Protein AF-A0A914NGQ8-F1 (afdb_monomer_lite)

Foldseek 3Di:
DVVQVVVQVVQCVDVVRQHAADPQLVLVVVLQVLLCVLVVHNQKDWHDDSHHDIDIDGDPVCLLVCVVSLVQAADDDLVAEDEDDDCVVPVVSVCSSPVVVVVVVDPDDDDDDDPPCSPRPRPDHDYHDDRHDYDDDDDPDDDDDD

Sequence (146 aa):
MAESNQLHAICLDTYPPIIYLNSTSFALMEFVHDFNTFYSSPLIAYTFDAGPNCFLFFEEKTFPLFYNSFKKCFNYNKDLIKINFDENENKEIIKLIINEEEKNGEILNEKEEKTKEIQFPWLEAKQINIQQLLLSKLGDGPKILE

Organism: Meloidogyne incognita (NCBI:txid6306)

Radius of gyration: 17.74 Å; chains: 1; bounding box: 41×51×46 Å

Structure (mmCIF, N/CA/C/O backbone):
data_AF-A0A914NGQ8-F1
#
_entry.id   AF-A0A914NGQ8-F1
#
loop_
_atom_site.group_PDB
_atom_site.id
_atom_site.type_symbol
_atom_site.label_atom_id
_atom_site.label_alt_id
_atom_site.label_comp_id
_atom_site.label_asym_id
_atom_site.label_entity_id
_atom_site.label_seq_id
_atom_site.pdbx_PDB_ins_code
_atom_site.Cartn_x
_atom_site.Cartn_y
_atom_site.Cartn_z
_atom_site.occupancy
_atom_site.B_iso_or_equiv
_atom_site.auth_seq_id
_atom_site.auth_comp_id
_atom_site.auth_asym_id
_atom_site.auth_atom_id
_atom_site.pdbx_PDB_model_num
ATOM 1 N N . MET A 1 1 ? 7.635 -5.245 2.031 1.00 97.62 1 MET A N 1
ATOM 2 C CA . MET A 1 1 ? 8.409 -4.113 1.474 1.00 97.62 1 MET A CA 1
ATOM 3 C C . MET A 1 1 ? 9.631 -4.572 0.688 1.00 97.62 1 MET A C 1
ATOM 5 O O . MET A 1 1 ? 9.603 -4.423 -0.520 1.00 97.62 1 MET A O 1
ATOM 9 N N . ALA A 1 2 ? 10.677 -5.141 1.309 1.00 98.31 2 ALA A N 1
ATOM 10 C CA . ALA A 1 2 ? 11.921 -5.469 0.588 1.00 98.31 2 ALA A CA 1
ATOM 11 C C . ALA A 1 2 ? 11.731 -6.444 -0.591 1.00 98.31 2 ALA A C 1
ATOM 13 O O . ALA A 1 2 ? 12.270 -6.199 -1.664 1.00 98.31 2 ALA A O 1
ATOM 14 N N . GLU A 1 3 ? 10.936 -7.499 -0.402 1.00 98.50 3 GLU A N 1
ATOM 15 C CA . GLU A 1 3 ? 10.619 -8.472 -1.457 1.00 98.50 3 GLU A CA 1
ATOM 16 C C . GLU A 1 3 ? 9.903 -7.798 -2.643 1.00 98.50 3 GLU A C 1
ATOM 18 O O . GLU A 1 3 ? 10.427 -7.826 -3.750 1.00 98.50 3 GLU A O 1
ATOM 23 N N . SER A 1 4 ? 8.818 -7.056 -2.396 1.00 98.56 4 SER A N 1
ATOM 24 C CA . SER A 1 4 ? 8.141 -6.259 -3.432 1.00 98.56 4 SER A CA 1
ATOM 25 C C . SER A 1 4 ? 9.081 -5.300 -4.181 1.00 98.56 4 SER A C 1
ATOM 27 O O . SER A 1 4 ? 9.034 -5.218 -5.408 1.00 98.56 4 SER A O 1
ATOM 29 N N . ASN A 1 5 ? 10.001 -4.620 -3.484 1.00 98.56 5 ASN A N 1
ATOM 30 C CA . ASN A 1 5 ? 10.999 -3.766 -4.142 1.00 98.56 5 ASN A CA 1
ATOM 31 C C . ASN A 1 5 ? 11.908 -4.571 -5.077 1.00 98.56 5 ASN A C 1
ATOM 33 O O . ASN A 1 5 ? 12.224 -4.119 -6.176 1.00 98.56 5 ASN A O 1
ATOM 37 N N . GLN A 1 6 ? 12.327 -5.761 -4.645 1.00 98.69 6 GLN A N 1
ATOM 38 C CA . GLN A 1 6 ? 13.172 -6.644 -5.438 1.00 98.69 6 GLN A CA 1
ATOM 39 C C . GLN A 1 6 ? 12.430 -7.188 -6.662 1.00 98.69 6 GLN A C 1
ATOM 41 O O . GLN A 1 6 ? 13.004 -7.182 -7.750 1.00 98.69 6 GLN A O 1
ATOM 46 N N . LEU A 1 7 ? 11.163 -7.589 -6.514 1.00 98.38 7 LEU A N 1
ATOM 47 C CA . LEU A 1 7 ? 10.305 -7.997 -7.627 1.00 98.38 7 LEU A CA 1
ATOM 48 C C . LEU A 1 7 ? 10.279 -6.913 -8.713 1.00 98.38 7 LEU A C 1
ATOM 50 O O . LEU A 1 7 ? 10.588 -7.187 -9.872 1.00 98.38 7 LEU A O 1
ATOM 54 N N . HIS A 1 8 ? 9.987 -5.666 -8.338 1.00 98.56 8 HIS A N 1
ATOM 55 C CA . HIS A 1 8 ? 9.913 -4.564 -9.298 1.00 98.56 8 HIS A CA 1
ATOM 56 C C . HIS A 1 8 ? 11.268 -4.141 -9.868 1.00 98.56 8 HIS A C 1
ATOM 58 O O . HIS A 1 8 ? 11.324 -3.730 -11.026 1.00 98.56 8 HIS A O 1
ATOM 64 N N . ALA A 1 9 ? 12.356 -4.275 -9.106 1.00 98.56 9 ALA A N 1
ATOM 65 C CA . ALA A 1 9 ? 13.705 -4.061 -9.622 1.00 98.56 9 ALA A CA 1
ATOM 66 C C . ALA A 1 9 ? 14.057 -5.089 -10.708 1.00 98.56 9 ALA A C 1
ATOM 68 O O . ALA A 1 9 ? 14.566 -4.713 -11.759 1.00 98.56 9 ALA A O 1
ATOM 69 N N . ILE A 1 10 ? 13.715 -6.365 -10.493 1.00 98.44 10 ILE A N 1
ATOM 70 C CA . ILE A 1 10 ? 13.898 -7.424 -11.495 1.00 98.44 10 ILE A CA 1
ATOM 71 C C . ILE A 1 10 ? 13.021 -7.154 -12.721 1.00 98.44 10 ILE A C 1
ATOM 73 O O . ILE A 1 10 ? 13.508 -7.260 -13.841 1.00 98.44 10 ILE A O 1
ATOM 77 N N . CYS A 1 11 ? 11.754 -6.759 -12.540 1.00 98.50 11 CYS A N 1
ATOM 78 C CA . CYS A 1 11 ? 10.881 -6.383 -13.657 1.00 98.50 11 CYS A CA 1
ATOM 79 C C . CYS A 1 11 ? 11.473 -5.237 -14.494 1.00 98.50 11 CYS A C 1
ATOM 81 O O . CYS A 1 11 ? 11.437 -5.301 -15.724 1.00 98.50 11 CYS A O 1
ATOM 83 N N . LEU A 1 12 ? 12.063 -4.228 -13.851 1.00 98.44 12 LEU A N 1
ATOM 84 C CA . LEU A 1 12 ? 12.718 -3.113 -14.537 1.00 98.44 12 LEU A CA 1
ATOM 85 C C . LEU A 1 12 ? 13.981 -3.544 -15.305 1.00 98.44 12 LEU A C 1
ATOM 87 O O . LEU A 1 12 ? 14.263 -2.973 -16.355 1.00 98.44 12 LEU A O 1
ATOM 91 N N . ASP A 1 13 ? 14.705 -4.548 -14.807 1.00 98.56 13 ASP A N 1
ATOM 92 C CA . ASP A 1 13 ? 15.925 -5.102 -15.420 1.00 98.56 13 ASP A CA 1
ATOM 93 C C . ASP A 1 13 ? 15.647 -6.055 -16.606 1.00 98.56 13 ASP A C 1
ATOM 95 O O . ASP A 1 13 ? 16.557 -6.457 -17.330 1.00 98.56 13 ASP A O 1
ATOM 99 N N . THR A 1 14 ? 14.384 -6.423 -16.851 1.00 98.62 14 THR A N 1
ATOM 100 C CA . THR A 1 14 ? 14.010 -7.240 -18.022 1.00 98.62 14 THR A CA 1
ATOM 101 C C . THR A 1 14 ? 14.110 -6.475 -19.351 1.00 98.62 14 THR A C 1
ATOM 103 O O . THR A 1 14 ? 14.164 -5.246 -19.392 1.00 98.62 14 THR A O 1
ATOM 106 N N . TYR A 1 15 ? 14.106 -7.207 -20.475 1.00 97.56 15 TYR A N 1
ATOM 107 C CA . TYR A 1 15 ? 14.078 -6.621 -21.819 1.00 97.56 15 TYR A CA 1
ATOM 108 C C . TYR A 1 15 ? 12.943 -7.216 -22.681 1.00 97.56 15 TYR A C 1
ATOM 110 O O . TYR A 1 15 ? 12.986 -8.412 -22.982 1.00 97.56 15 TYR A O 1
ATOM 118 N N . PRO A 1 16 ? 11.957 -6.410 -23.130 1.00 97.12 16 PRO A N 1
ATOM 119 C CA . PRO A 1 16 ? 11.770 -4.993 -22.798 1.00 97.12 16 PRO A CA 1
ATOM 120 C C . PRO A 1 16 ? 11.443 -4.792 -21.302 1.00 97.12 16 PRO A C 1
ATOM 122 O O . PRO A 1 16 ? 10.853 -5.694 -20.709 1.00 97.12 16 PRO A O 1
ATOM 125 N N . PRO A 1 17 ? 11.780 -3.631 -20.702 1.00 98.19 17 PRO A N 1
ATOM 126 C CA . PRO A 1 17 ? 11.495 -3.367 -19.293 1.00 98.19 17 PRO A CA 1
ATOM 127 C C . PRO A 1 17 ? 10.009 -3.488 -18.960 1.00 98.19 17 PRO A C 1
ATOM 129 O O . PRO A 1 17 ? 9.155 -2.951 -19.670 1.00 98.19 17 PRO A O 1
ATOM 132 N N . ILE A 1 18 ? 9.707 -4.142 -17.840 1.00 98.56 18 ILE A N 1
ATOM 133 C CA . ILE A 1 18 ? 8.349 -4.294 -17.321 1.00 98.56 18 ILE A CA 1
ATOM 134 C C . ILE A 1 18 ? 8.150 -3.289 -16.185 1.00 98.56 18 ILE A C 1
ATOM 136 O O . ILE A 1 18 ? 8.779 -3.383 -15.131 1.00 98.56 18 ILE A O 1
ATOM 140 N N . ILE A 1 19 ? 7.247 -2.327 -16.387 1.00 98.31 19 ILE A N 1
ATOM 141 C CA . ILE A 1 19 ? 6.961 -1.258 -15.423 1.00 98.31 19 ILE A CA 1
ATOM 142 C C . ILE A 1 19 ? 5.528 -1.416 -14.911 1.00 98.31 19 ILE A C 1
ATOM 144 O O . ILE A 1 19 ? 4.571 -1.099 -15.612 1.00 98.31 19 ILE A O 1
ATOM 148 N N . TYR A 1 20 ? 5.390 -1.899 -13.675 1.00 98.44 20 TYR A N 1
ATOM 149 C CA . TYR A 1 20 ? 4.092 -2.032 -13.000 1.00 98.44 20 TYR A CA 1
ATOM 150 C C . TYR A 1 20 ? 3.735 -0.828 -12.121 1.00 98.44 20 TYR A C 1
ATOM 152 O O . TYR A 1 20 ? 2.560 -0.483 -11.995 1.00 98.44 20 TYR A O 1
ATOM 160 N N . LEU A 1 21 ? 4.739 -0.198 -11.507 1.00 98.25 21 LEU A N 1
ATOM 161 C CA . LEU A 1 21 ? 4.551 0.895 -10.556 1.00 98.25 21 LEU A CA 1
ATOM 162 C C . LEU A 1 21 ? 4.369 2.232 -11.277 1.00 98.25 21 LEU A C 1
ATOM 164 O O . LEU A 1 21 ? 5.026 2.508 -12.280 1.00 98.25 21 LEU A O 1
ATOM 168 N N . ASN A 1 22 ? 3.503 3.085 -10.732 1.00 96.88 22 ASN A N 1
ATOM 169 C CA . ASN A 1 22 ? 3.278 4.441 -11.227 1.00 96.88 22 ASN A CA 1
ATOM 170 C C . ASN A 1 22 ? 3.551 5.492 -10.136 1.00 96.88 22 ASN A C 1
ATOM 172 O O . ASN A 1 22 ? 3.953 5.168 -9.019 1.00 96.88 22 ASN A O 1
ATOM 176 N N . SER A 1 23 ? 3.320 6.770 -10.445 1.00 95.81 23 SER A N 1
ATOM 177 C CA . SER A 1 23 ? 3.528 7.872 -9.495 1.00 95.81 23 SER A CA 1
ATOM 178 C C . SER A 1 23 ? 2.717 7.733 -8.202 1.00 95.81 23 SER A C 1
ATOM 180 O O . SER A 1 23 ? 3.217 8.085 -7.138 1.00 95.81 23 SER A O 1
ATOM 182 N N . THR A 1 24 ? 1.498 7.183 -8.267 1.00 95.69 24 THR A N 1
ATOM 183 C CA . THR A 1 24 ? 0.685 6.901 -7.073 1.00 95.69 24 THR A CA 1
ATOM 184 C C . THR A 1 24 ? 1.306 5.775 -6.249 1.00 95.69 24 THR A C 1
ATOM 186 O O . THR A 1 24 ? 1.399 5.904 -5.032 1.00 95.69 24 THR A O 1
ATOM 189 N N . SER A 1 25 ? 1.809 4.714 -6.889 1.00 97.31 25 SER A N 1
ATOM 190 C CA . SER A 1 25 ? 2.535 3.637 -6.203 1.00 97.31 25 SER A CA 1
ATOM 191 C C . SER A 1 25 ? 3.744 4.177 -5.431 1.00 97.31 25 SER A C 1
ATOM 193 O O . SER A 1 25 ? 3.879 3.910 -4.239 1.00 97.31 25 SER A O 1
ATOM 195 N N . PHE A 1 26 ? 4.577 5.005 -6.071 1.00 96.69 26 PHE A N 1
ATOM 196 C CA . PHE A 1 26 ? 5.746 5.606 -5.420 1.00 96.69 26 PHE A CA 1
ATOM 197 C C . PHE A 1 26 ? 5.370 6.572 -4.288 1.00 96.69 26 PHE A C 1
ATOM 199 O O . PHE A 1 26 ? 6.002 6.535 -3.235 1.00 96.69 26 PHE A O 1
ATOM 206 N N . ALA A 1 27 ? 4.317 7.379 -4.455 1.00 95.19 27 ALA A N 1
ATOM 207 C CA . ALA A 1 27 ? 3.827 8.263 -3.395 1.00 95.19 27 ALA A CA 1
ATOM 208 C C . ALA A 1 27 ? 3.358 7.479 -2.154 1.00 95.19 27 ALA A C 1
ATOM 210 O O . ALA A 1 27 ? 3.603 7.898 -1.024 1.00 95.19 27 ALA A O 1
ATOM 211 N N . LEU A 1 28 ? 2.728 6.316 -2.352 1.00 96.12 28 LEU A N 1
ATOM 212 C CA . LEU A 1 28 ? 2.324 5.429 -1.258 1.00 96.12 28 LEU A CA 1
ATOM 213 C C . LEU A 1 28 ? 3.528 4.767 -0.572 1.00 96.12 28 LEU A C 1
ATOM 215 O O . LEU A 1 28 ? 3.528 4.632 0.650 1.00 96.12 28 LEU A O 1
ATOM 219 N N . MET A 1 29 ? 4.566 4.387 -1.326 1.00 97.44 29 MET A N 1
ATOM 220 C CA . MET A 1 29 ? 5.817 3.870 -0.750 1.00 97.44 29 MET A CA 1
ATOM 221 C C . MET A 1 29 ? 6.510 4.917 0.130 1.00 97.44 29 MET A C 1
ATOM 223 O O . MET A 1 29 ? 6.952 4.589 1.230 1.00 97.44 29 MET A O 1
ATOM 227 N N . GLU A 1 30 ? 6.589 6.163 -0.346 1.00 95.69 30 GLU A N 1
ATOM 228 C CA . GLU A 1 30 ? 7.148 7.305 0.390 1.00 95.69 30 GLU A CA 1
ATOM 229 C C . GLU A 1 30 ? 6.365 7.544 1.687 1.00 95.69 30 GLU A C 1
ATOM 231 O O . GLU A 1 30 ? 6.948 7.531 2.769 1.00 95.69 30 GLU A O 1
ATOM 236 N N . PHE A 1 31 ? 5.033 7.615 1.595 1.00 95.38 31 PHE A N 1
ATOM 237 C CA . PHE A 1 31 ? 4.160 7.751 2.760 1.00 95.38 31 PHE A CA 1
ATOM 238 C C . PHE A 1 31 ? 4.383 6.649 3.799 1.00 95.38 31 PHE A C 1
ATOM 240 O O . PHE A 1 31 ? 4.435 6.940 4.990 1.00 95.38 31 PHE A O 1
ATOM 247 N N . VAL A 1 32 ? 4.537 5.389 3.380 1.00 96.75 32 VAL A N 1
ATOM 248 C CA . VAL A 1 32 ? 4.779 4.278 4.314 1.00 96.75 32 VAL A CA 1
ATOM 249 C C . VAL A 1 32 ? 6.110 4.423 5.049 1.00 96.75 32 VAL A C 1
ATOM 251 O O . VAL A 1 32 ? 6.169 4.209 6.262 1.00 96.75 32 VAL A O 1
ATOM 254 N N . HIS A 1 33 ? 7.176 4.796 4.341 1.00 96.44 33 HIS A N 1
ATOM 255 C CA . HIS A 1 33 ? 8.480 5.028 4.966 1.00 96.44 33 HIS A CA 1
ATOM 256 C C . HIS A 1 33 ? 8.442 6.208 5.936 1.00 96.44 33 HIS A C 1
ATOM 258 O O . HIS A 1 33 ? 8.958 6.094 7.051 1.00 96.44 33 HIS A O 1
ATOM 264 N N . ASP A 1 34 ? 7.779 7.298 5.561 1.00 93.81 34 ASP A N 1
ATOM 265 C CA . ASP A 1 34 ? 7.633 8.476 6.414 1.00 93.81 34 ASP A CA 1
ATOM 266 C C . ASP A 1 34 ? 6.764 8.191 7.635 1.00 93.81 34 ASP A C 1
ATOM 268 O O . ASP A 1 34 ? 7.116 8.588 8.744 1.00 93.81 34 ASP A O 1
ATOM 272 N N . PHE A 1 35 ? 5.679 7.434 7.467 1.00 94.06 35 PHE A N 1
ATOM 273 C CA . PHE A 1 35 ? 4.820 7.003 8.565 1.00 94.06 35 PHE A CA 1
ATOM 274 C C . PHE A 1 35 ? 5.605 6.195 9.595 1.00 94.06 35 PHE A C 1
ATOM 276 O O . PHE A 1 35 ? 5.586 6.504 10.787 1.00 94.06 35 PHE A O 1
ATOM 283 N N . ASN A 1 36 ? 6.348 5.188 9.138 1.00 95.31 36 ASN A N 1
ATOM 284 C CA . ASN A 1 36 ? 7.134 4.345 10.031 1.00 95.31 36 ASN A CA 1
ATOM 285 C C . ASN A 1 36 ? 8.277 5.119 10.703 1.00 95.31 36 ASN A C 1
ATOM 287 O O . ASN A 1 36 ? 8.536 4.924 11.891 1.00 95.31 36 ASN A O 1
ATOM 291 N N . THR A 1 37 ? 8.932 6.025 9.969 1.00 94.12 37 THR A N 1
ATOM 292 C CA . THR A 1 37 ? 9.959 6.930 10.511 1.00 94.12 37 THR A CA 1
ATOM 293 C C . THR A 1 37 ? 9.383 7.820 11.607 1.00 94.12 37 THR A C 1
ATOM 295 O O . THR A 1 37 ? 9.931 7.900 12.705 1.00 94.12 37 THR A O 1
ATOM 298 N N . PHE A 1 38 ? 8.246 8.455 11.334 1.00 91.00 38 PHE A N 1
ATOM 299 C CA . PHE A 1 38 ? 7.586 9.385 12.238 1.00 91.00 38 PHE A CA 1
ATOM 300 C C . PHE A 1 38 ? 7.165 8.724 13.555 1.00 91.00 38 PHE A C 1
ATOM 302 O O . PHE A 1 38 ? 7.423 9.263 14.630 1.00 91.00 38 PHE A O 1
ATOM 309 N N . TYR A 1 39 ? 6.582 7.524 13.490 1.00 90.19 39 TYR A N 1
ATOM 310 C CA . TYR A 1 39 ? 6.224 6.749 14.683 1.00 90.19 39 TYR A CA 1
ATOM 311 C C . TYR A 1 39 ? 7.397 5.944 15.261 1.00 90.19 39 TYR A C 1
ATOM 313 O O . TYR A 1 39 ? 7.213 5.226 16.244 1.00 90.19 39 TYR A O 1
ATOM 321 N N . SER A 1 40 ? 8.597 6.059 14.675 1.00 92.75 40 SER A N 1
ATOM 322 C CA . SER A 1 40 ? 9.808 5.330 15.078 1.00 92.75 40 SER A CA 1
ATOM 323 C C . SER A 1 40 ? 9.586 3.815 15.214 1.00 92.75 40 SER A C 1
ATOM 325 O O . SER A 1 40 ? 10.155 3.166 16.091 1.00 92.75 40 SER A O 1
ATOM 327 N N . SER A 1 41 ? 8.713 3.253 14.374 1.00 93.38 41 SER A N 1
ATOM 328 C CA . SER A 1 41 ? 8.273 1.859 14.445 1.00 93.38 41 SER A CA 1
ATOM 329 C C . SER A 1 41 ? 7.697 1.400 13.098 1.00 93.38 41 SER A C 1
ATOM 331 O O . SER A 1 41 ? 6.999 2.181 12.448 1.00 93.38 41 SER A O 1
ATOM 333 N N . PRO A 1 42 ? 7.944 0.150 12.656 1.00 96.00 42 PRO A N 1
ATOM 334 C CA . PRO A 1 42 ? 7.408 -0.390 11.406 1.00 96.00 42 PRO A CA 1
ATOM 335 C C . PRO A 1 42 ? 5.929 -0.790 11.558 1.00 96.00 42 PRO A C 1
ATOM 337 O O . PRO A 1 42 ? 5.584 -1.969 11.572 1.00 96.00 42 PRO A O 1
ATOM 340 N N . LEU A 1 43 ? 5.051 0.199 11.713 1.00 96.31 43 LEU A N 1
ATOM 341 C CA . LEU A 1 43 ? 3.624 0.008 11.975 1.00 96.31 43 LEU A CA 1
ATOM 342 C C . LEU A 1 43 ? 2.815 -0.387 10.735 1.00 96.31 43 LEU A C 1
ATOM 344 O O . LEU A 1 43 ? 1.777 -1.038 10.877 1.00 96.31 43 LEU A O 1
ATOM 348 N N . ILE A 1 44 ? 3.261 0.024 9.545 1.00 97.69 44 ILE A N 1
ATOM 349 C CA . ILE A 1 44 ? 2.606 -0.292 8.274 1.00 97.69 44 ILE A CA 1
ATOM 350 C C . ILE A 1 44 ? 3.622 -0.824 7.256 1.00 97.69 44 ILE A C 1
ATOM 352 O O . ILE A 1 44 ? 4.776 -0.400 7.227 1.00 97.69 44 ILE A O 1
ATOM 356 N N . ALA A 1 45 ? 3.210 -1.748 6.394 1.00 98.50 45 ALA A N 1
ATOM 357 C CA . ALA A 1 45 ? 4.056 -2.309 5.343 1.00 98.50 45 ALA A CA 1
ATOM 358 C C . ALA A 1 45 ? 3.309 -2.350 4.010 1.00 98.50 45 ALA A C 1
ATOM 360 O O . ALA A 1 45 ? 2.143 -2.729 3.980 1.00 98.50 45 ALA A O 1
ATOM 361 N N . TYR A 1 46 ? 3.991 -2.021 2.910 1.00 98.69 46 TYR A N 1
ATOM 362 C CA . TYR A 1 46 ? 3.450 -2.209 1.563 1.00 98.69 46 TYR A CA 1
ATOM 363 C C . TYR A 1 46 ? 3.959 -3.488 0.890 1.00 98.69 46 TYR A C 1
ATOM 365 O O . TYR A 1 46 ? 5.076 -3.971 1.156 1.00 98.69 46 TYR A O 1
ATOM 373 N N . THR A 1 47 ? 3.146 -3.975 -0.042 1.00 98.69 47 THR A N 1
ATOM 374 C CA . THR A 1 47 ? 3.542 -4.855 -1.139 1.00 98.69 47 THR A CA 1
ATOM 375 C C . THR A 1 47 ? 2.770 -4.497 -2.409 1.00 98.69 47 THR A C 1
ATOM 377 O O . THR A 1 47 ? 1.670 -3.945 -2.351 1.00 98.69 47 THR A O 1
ATOM 380 N N . PHE A 1 48 ? 3.368 -4.816 -3.545 1.00 98.56 48 PHE A N 1
ATOM 381 C CA . PHE A 1 48 ? 2.834 -4.642 -4.887 1.00 98.56 48 PHE A CA 1
ATOM 382 C C . PHE A 1 48 ? 3.117 -5.926 -5.668 1.00 98.56 48 PHE A C 1
ATOM 384 O O . PHE A 1 48 ? 4.217 -6.473 -5.563 1.00 98.56 48 PHE A O 1
ATOM 391 N N . ASP A 1 49 ? 2.123 -6.378 -6.430 1.00 97.56 49 ASP A N 1
ATOM 392 C CA . ASP A 1 49 ? 2.233 -7.528 -7.331 1.00 97.56 49 ASP A CA 1
ATOM 393 C C . ASP A 1 49 ? 2.482 -7.032 -8.772 1.00 97.56 49 ASP A C 1
ATOM 395 O O . ASP A 1 49 ? 3.097 -5.994 -9.003 1.00 97.56 49 ASP A O 1
ATOM 399 N N . ALA A 1 50 ? 1.969 -7.731 -9.785 1.00 96.75 50 ALA A N 1
ATOM 400 C CA . ALA A 1 50 ? 2.047 -7.337 -11.191 1.00 96.75 50 ALA A CA 1
ATOM 401 C C . ALA A 1 50 ? 1.089 -6.175 -11.554 1.00 96.75 50 ALA A C 1
ATOM 403 O O . ALA A 1 50 ? 0.274 -6.283 -12.471 1.00 96.75 50 ALA A O 1
ATOM 404 N N . GLY A 1 51 ? 1.153 -5.056 -10.824 1.00 96.94 51 GLY A N 1
ATOM 405 C CA . GLY A 1 51 ? 0.352 -3.863 -11.097 1.00 96.94 51 GLY A CA 1
ATOM 406 C C . GLY A 1 51 ? 0.554 -2.723 -10.091 1.00 96.94 51 GLY A C 1
ATOM 407 O O . GLY A 1 51 ? 1.278 -2.877 -9.110 1.00 96.94 51 GLY A O 1
ATOM 408 N N . PRO A 1 52 ? -0.107 -1.570 -10.305 1.00 97.50 52 PRO A N 1
ATOM 409 C CA . PRO A 1 52 ? 0.080 -0.378 -9.476 1.00 97.50 52 PRO A CA 1
ATOM 410 C C . PRO A 1 52 ? -0.691 -0.411 -8.146 1.00 97.50 52 PRO A C 1
ATOM 412 O O . PRO A 1 52 ? -0.570 0.527 -7.353 1.00 97.50 52 PRO A O 1
ATOM 415 N N . ASN A 1 53 ? -1.501 -1.449 -7.912 1.00 97.19 53 ASN A N 1
ATOM 416 C CA . ASN A 1 53 ? -2.318 -1.589 -6.711 1.00 97.19 53 ASN A CA 1
ATOM 417 C C . ASN A 1 53 ? -1.429 -1.817 -5.486 1.00 97.19 53 ASN A C 1
ATOM 419 O O . ASN A 1 53 ? -0.661 -2.775 -5.436 1.00 97.19 53 ASN A O 1
ATOM 423 N N . CYS A 1 54 ? -1.570 -0.942 -4.493 1.00 97.69 54 CYS A N 1
ATOM 424 C CA . CYS A 1 54 ? -0.836 -1.024 -3.239 1.00 97.69 54 CYS A CA 1
ATOM 425 C C . CYS A 1 54 ? -1.623 -1.847 -2.219 1.00 97.69 54 CYS A C 1
ATOM 427 O O . CYS A 1 54 ? -2.748 -1.487 -1.866 1.00 97.69 54 CYS A O 1
ATOM 429 N N . PHE A 1 55 ? -1.013 -2.912 -1.710 1.00 97.81 55 PHE A N 1
ATOM 430 C CA . PHE A 1 55 ? -1.519 -3.646 -0.559 1.00 97.81 55 PHE A CA 1
ATOM 431 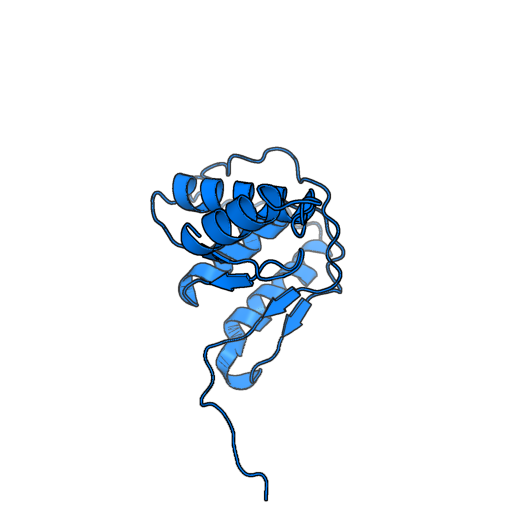C C . PHE A 1 55 ? -0.795 -3.161 0.691 1.00 97.81 55 PHE A C 1
ATOM 433 O O . PHE A 1 55 ? 0.433 -3.211 0.759 1.00 97.81 55 PHE A O 1
ATOM 440 N N . LEU A 1 56 ? -1.562 -2.698 1.678 1.00 97.69 56 LEU A N 1
ATOM 441 C CA . LEU A 1 56 ? -1.044 -2.239 2.961 1.00 97.69 56 LEU A CA 1
ATOM 442 C C . LEU A 1 56 ? -1.398 -3.238 4.059 1.00 97.69 56 LEU A C 1
ATOM 444 O O . LEU A 1 56 ? -2.556 -3.621 4.211 1.00 97.69 56 LEU A O 1
ATOM 448 N N . PHE A 1 57 ? -0.397 -3.617 4.845 1.00 97.56 57 PHE A N 1
ATOM 449 C CA . PHE A 1 57 ? -0.546 -4.450 6.031 1.00 97.56 57 PHE A CA 1
ATOM 450 C C . PHE A 1 57 ? -0.252 -3.631 7.277 1.00 97.56 57 PHE A C 1
ATOM 452 O O . 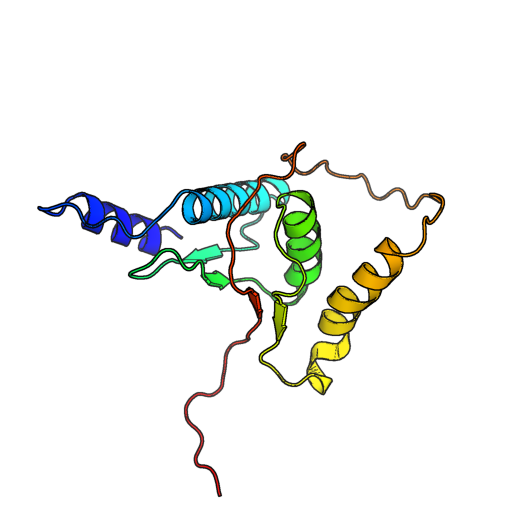PHE A 1 57 ? 0.750 -2.917 7.331 1.00 97.56 57 PHE A O 1
ATOM 459 N N . PHE A 1 58 ? -1.111 -3.759 8.279 1.00 96.12 58 PHE A N 1
ATOM 460 C CA . PHE A 1 58 ? -0.966 -3.122 9.580 1.00 96.12 58 PHE A CA 1
ATOM 461 C C . PHE A 1 58 ? -1.834 -3.843 10.611 1.00 96.12 58 PHE A C 1
ATOM 463 O O . PHE A 1 58 ? -2.779 -4.549 10.259 1.00 96.12 58 PHE A O 1
ATOM 470 N N . GLU A 1 59 ? -1.512 -3.674 11.891 1.00 94.44 59 GLU A N 1
ATOM 471 C CA . GLU A 1 59 ? -2.372 -4.153 12.974 1.00 94.44 59 GLU A CA 1
ATOM 472 C C . GLU A 1 59 ? -3.632 -3.290 13.094 1.00 94.44 59 GLU A C 1
ATOM 474 O O . GLU A 1 59 ? -3.589 -2.081 12.875 1.00 94.44 59 GLU A O 1
ATOM 479 N N . GLU A 1 60 ? -4.742 -3.884 13.529 1.00 89.75 60 GLU A N 1
ATOM 480 C CA . GLU A 1 60 ? -6.031 -3.195 13.677 1.00 89.75 60 GLU A CA 1
ATOM 481 C C . GLU A 1 60 ? -5.927 -1.910 14.519 1.00 89.75 60 GLU A C 1
ATOM 483 O O . GLU A 1 60 ? -6.436 -0.857 14.138 1.00 89.75 60 GLU A O 1
ATOM 488 N N . LYS A 1 61 ? -5.152 -1.955 15.611 1.00 88.69 61 LYS A N 1
ATOM 489 C CA . LYS A 1 61 ? -4.903 -0.804 16.497 1.00 88.69 61 LYS A CA 1
ATOM 490 C C . LYS A 1 61 ? -4.192 0.372 15.809 1.00 88.69 61 LYS A C 1
ATOM 492 O O . LYS A 1 61 ? -4.256 1.495 16.300 1.00 88.69 61 LYS A O 1
ATOM 497 N N . THR A 1 62 ? -3.502 0.122 14.696 1.00 91.25 62 THR A N 1
ATOM 498 C CA . THR A 1 62 ? -2.800 1.135 13.894 1.00 91.25 62 THR A CA 1
ATOM 499 C C . THR A 1 62 ? -3.756 1.865 12.950 1.00 91.25 62 THR A C 1
ATOM 501 O O . THR A 1 62 ? -3.444 2.973 12.512 1.00 91.25 62 THR A O 1
ATOM 504 N N . PHE A 1 63 ? -4.933 1.299 12.659 1.00 89.25 63 PHE A N 1
ATOM 505 C CA . PHE A 1 63 ? -5.874 1.856 11.688 1.00 89.25 63 PHE A CA 1
ATOM 506 C C . PHE A 1 63 ? -6.236 3.334 11.932 1.00 89.25 63 PHE A C 1
ATOM 508 O O . PHE A 1 63 ? -6.162 4.104 10.974 1.00 89.25 63 PHE A O 1
ATOM 515 N N . PRO A 1 64 ? -6.553 3.792 13.164 1.00 87.56 64 PRO A N 1
ATOM 516 C CA . PRO A 1 64 ? -6.907 5.196 13.391 1.00 87.56 64 PRO A CA 1
ATOM 517 C C . PRO A 1 64 ? -5.757 6.157 13.056 1.00 87.56 64 PRO A C 1
ATOM 519 O O . PRO A 1 64 ? -5.970 7.204 12.445 1.00 87.56 64 PRO A O 1
ATOM 522 N N . LEU A 1 65 ? -4.521 5.780 13.410 1.00 89.25 65 LEU A N 1
ATOM 523 C CA . LEU A 1 65 ? -3.319 6.559 13.097 1.00 89.25 65 LEU A CA 1
ATOM 524 C C . LEU A 1 65 ? -3.073 6.591 11.589 1.00 89.25 65 LEU A C 1
ATOM 526 O O . LEU A 1 65 ? -2.822 7.654 11.024 1.00 89.25 65 LEU A O 1
ATOM 530 N N . PHE A 1 66 ? -3.184 5.433 10.933 1.00 91.00 66 PHE A N 1
ATOM 531 C CA . PHE A 1 66 ? -3.059 5.316 9.486 1.00 91.00 66 PHE A CA 1
ATOM 532 C C . PHE A 1 66 ? -4.082 6.197 8.765 1.00 91.00 66 PHE A C 1
ATOM 534 O O . PHE A 1 66 ? -3.689 7.029 7.953 1.00 91.00 66 PHE A O 1
ATOM 541 N N . TYR A 1 67 ? -5.371 6.054 9.079 1.00 88.25 67 TYR A N 1
ATOM 542 C CA . TYR A 1 67 ? -6.453 6.740 8.376 1.00 88.25 67 TYR A CA 1
ATOM 543 C C . TYR A 1 67 ? -6.339 8.263 8.498 1.00 88.25 67 TYR A C 1
ATOM 545 O O . TYR A 1 67 ? -6.479 8.986 7.509 1.00 88.25 67 TYR A O 1
ATOM 553 N N . ASN A 1 68 ? -6.014 8.759 9.693 1.00 85.75 68 ASN A N 1
ATOM 554 C CA . ASN A 1 68 ? -5.855 10.191 9.925 1.00 85.75 68 ASN A CA 1
ATOM 555 C C . ASN A 1 68 ? -4.625 10.765 9.218 1.00 85.75 68 ASN A C 1
ATOM 557 O O . ASN A 1 68 ? -4.723 11.827 8.601 1.00 85.75 68 ASN A O 1
ATOM 561 N N . SER A 1 69 ? -3.497 10.055 9.228 1.00 88.81 69 SER A N 1
ATOM 562 C CA . SER A 1 69 ? -2.311 10.464 8.469 1.00 88.81 69 SER A CA 1
ATOM 563 C C . SER A 1 69 ? -2.557 10.400 6.960 1.00 88.81 69 SER A C 1
ATOM 565 O O . SER A 1 69 ? -2.213 11.338 6.248 1.00 88.81 69 SER A O 1
ATOM 567 N N . PHE A 1 70 ? -3.220 9.351 6.467 1.00 89.81 70 PHE A N 1
ATOM 568 C CA . PHE A 1 70 ? -3.518 9.160 5.047 1.00 89.81 70 PHE A CA 1
ATOM 569 C C . PHE A 1 70 ? -4.373 10.302 4.481 1.00 89.81 70 PHE A C 1
ATOM 571 O O . PHE A 1 70 ? -4.020 10.884 3.459 1.00 89.81 70 PHE A O 1
ATOM 578 N N . LYS A 1 71 ? -5.443 10.693 5.186 1.00 86.12 71 LYS A N 1
ATOM 579 C CA . LYS A 1 71 ? -6.296 11.833 4.802 1.00 86.12 71 LYS A CA 1
ATOM 580 C C . LYS A 1 71 ? -5.557 13.167 4.781 1.00 86.12 71 LYS A C 1
ATOM 582 O O . LYS A 1 71 ? -5.862 14.009 3.946 1.00 86.12 71 LYS A O 1
ATOM 587 N N . LYS A 1 72 ? -4.620 13.379 5.711 1.00 86.31 72 LYS A N 1
ATOM 588 C CA . LYS A 1 72 ? -3.802 14.602 5.748 1.00 86.31 72 LYS A CA 1
ATOM 589 C C . LYS A 1 72 ? -2.791 14.638 4.599 1.00 86.31 72 LYS A C 1
ATOM 591 O O . LYS A 1 72 ? -2.519 15.704 4.063 1.00 86.31 72 LYS A O 1
ATOM 596 N N . CYS A 1 73 ? -2.248 13.483 4.218 1.00 88.88 73 CYS A N 1
ATOM 597 C CA . CYS A 1 73 ? -1.185 13.393 3.216 1.00 88.88 73 CYS A CA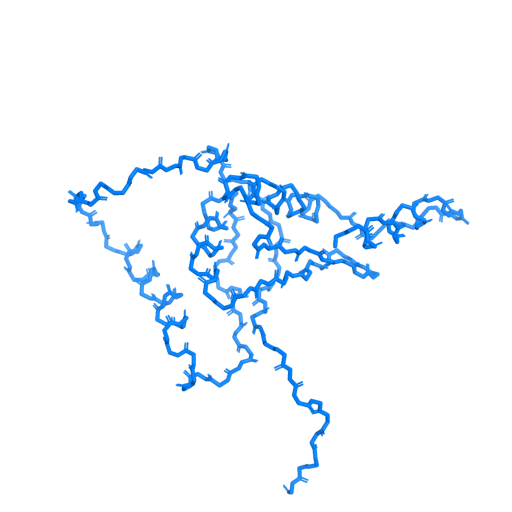 1
ATOM 598 C C . CYS A 1 73 ? -1.693 13.352 1.777 1.00 88.88 73 CYS A C 1
ATOM 600 O O . CYS A 1 73 ? -0.914 13.633 0.865 1.00 88.88 73 CYS A O 1
ATOM 602 N N . PHE A 1 74 ? -2.961 12.994 1.554 1.00 89.81 74 PHE A N 1
ATOM 603 C CA . PHE A 1 74 ? -3.467 12.722 0.216 1.00 89.81 74 PHE A CA 1
ATOM 604 C C . PHE A 1 74 ? -4.830 13.338 -0.071 1.00 89.81 74 PHE A C 1
ATOM 606 O O . PHE A 1 74 ? -5.784 13.174 0.686 1.00 89.81 74 PHE A O 1
ATOM 613 N N . ASN A 1 75 ? -4.936 13.942 -1.254 1.00 89.19 75 ASN A N 1
ATOM 614 C CA . ASN A 1 75 ? -6.206 14.324 -1.855 1.00 89.19 75 ASN A CA 1
ATOM 615 C C . ASN A 1 75 ? -6.674 13.207 -2.793 1.00 89.19 75 ASN A C 1
ATOM 617 O O . ASN A 1 75 ? -5.993 12.862 -3.763 1.00 89.19 75 ASN A O 1
ATOM 621 N N . TYR A 1 76 ? -7.840 12.639 -2.495 1.00 86.12 76 TYR A N 1
ATOM 622 C CA . TYR A 1 76 ? -8.479 11.561 -3.248 1.00 86.12 76 TYR A CA 1
ATOM 623 C C . TYR A 1 76 ? -10.005 11.665 -3.112 1.00 86.12 76 TYR A C 1
ATOM 625 O O . TYR A 1 76 ? -10.513 12.359 -2.229 1.00 86.12 76 TYR A O 1
ATOM 633 N N . ASN A 1 77 ? -10.749 10.994 -3.995 1.00 82.25 77 ASN A N 1
ATOM 634 C CA . ASN A 1 77 ? -12.202 10.919 -3.860 1.00 82.25 77 ASN A CA 1
ATOM 635 C C . ASN A 1 77 ? -12.553 10.043 -2.640 1.00 82.25 77 ASN A C 1
ATOM 637 O O . ASN A 1 77 ? -12.141 8.886 -2.567 1.00 82.25 77 ASN A O 1
ATOM 641 N N . LYS A 1 78 ? -13.270 10.609 -1.666 1.00 71.94 78 LYS A N 1
ATOM 642 C CA . LYS A 1 78 ? -13.574 9.951 -0.386 1.00 71.94 78 LYS A CA 1
ATOM 643 C C . LYS A 1 78 ? -14.670 8.890 -0.505 1.00 71.94 78 LYS A C 1
ATOM 645 O O . LYS A 1 78 ? -14.625 7.917 0.241 1.00 71.94 78 LYS A O 1
ATOM 650 N N . ASP A 1 79 ? -15.518 8.969 -1.532 1.00 73.50 79 ASP A N 1
ATOM 651 C CA . ASP A 1 79 ? -16.611 8.017 -1.809 1.00 73.50 79 ASP A CA 1
ATOM 652 C C . ASP A 1 79 ? -16.118 6.620 -2.258 1.00 73.50 79 ASP A C 1
ATOM 654 O O . ASP A 1 79 ? -16.877 5.788 -2.753 1.00 73.50 79 ASP A O 1
ATOM 658 N N . LEU A 1 80 ? -14.814 6.359 -2.146 1.00 77.38 80 LEU A N 1
ATOM 659 C CA . LEU A 1 80 ? -14.135 5.194 -2.702 1.00 77.38 80 LEU A CA 1
ATOM 660 C C . LEU A 1 80 ? -13.824 4.104 -1.667 1.00 77.38 80 LEU A C 1
ATOM 662 O O . LEU A 1 80 ? -13.249 3.072 -2.028 1.00 77.38 80 LEU A O 1
ATOM 666 N N . ILE A 1 81 ? -14.163 4.313 -0.392 1.00 76.12 81 ILE A N 1
ATOM 667 C CA . ILE A 1 81 ? -13.915 3.331 0.671 1.00 76.12 81 ILE A CA 1
ATOM 668 C C . ILE A 1 81 ? -14.979 2.232 0.606 1.00 76.12 81 ILE A C 1
ATOM 670 O O . ILE A 1 81 ? -16.166 2.480 0.793 1.00 76.12 81 ILE A O 1
ATOM 674 N N . LYS A 1 82 ? -14.542 0.991 0.373 1.00 77.94 82 LYS A N 1
ATOM 675 C CA . LYS A 1 82 ? -15.363 -0.214 0.510 1.00 77.94 82 LYS A CA 1
ATOM 676 C C . LYS A 1 82 ? -14.827 -1.081 1.638 1.00 77.94 82 LYS A C 1
ATOM 678 O O . LYS A 1 82 ? -13.647 -1.437 1.670 1.00 77.94 82 LYS A O 1
ATOM 683 N N . ILE A 1 83 ? -15.723 -1.443 2.543 1.00 73.75 83 ILE A N 1
ATOM 684 C CA . ILE A 1 83 ? -15.431 -2.273 3.706 1.00 73.75 83 ILE A CA 1
ATOM 685 C C . ILE A 1 83 ? -15.876 -3.699 3.386 1.00 73.75 83 ILE A C 1
ATOM 687 O O . ILE A 1 83 ? -17.025 -3.914 3.015 1.00 73.75 83 ILE A O 1
ATOM 691 N N . ASN A 1 84 ? -14.957 -4.664 3.470 1.00 72.12 84 ASN A N 1
ATOM 692 C CA . ASN A 1 84 ? -15.215 -6.061 3.113 1.00 72.12 84 ASN A CA 1
ATOM 693 C C . ASN A 1 84 ? -15.034 -6.994 4.320 1.00 72.12 84 ASN A C 1
ATOM 695 O O . ASN A 1 84 ? -14.247 -7.939 4.292 1.00 72.12 84 ASN A O 1
ATOM 699 N N . PHE A 1 85 ? -15.736 -6.682 5.407 1.00 69.50 85 PHE A N 1
ATOM 700 C CA . PHE A 1 85 ? -15.846 -7.506 6.612 1.00 69.50 85 PHE A CA 1
ATOM 701 C C . PHE A 1 85 ? -17.150 -7.200 7.350 1.00 69.50 85 PHE A C 1
ATOM 703 O O . PHE A 1 85 ? -17.776 -6.176 7.091 1.00 69.50 85 PHE A O 1
ATOM 710 N N . ASP A 1 86 ? -17.546 -8.093 8.264 1.00 65.62 86 ASP A N 1
ATOM 711 C CA . ASP A 1 86 ? -18.774 -7.952 9.051 1.00 65.62 86 ASP A CA 1
ATOM 712 C C . ASP A 1 86 ? -18.775 -6.628 9.832 1.00 65.62 86 ASP A C 1
ATOM 714 O O . ASP A 1 86 ? -17.887 -6.353 10.653 1.00 65.62 86 ASP A O 1
ATOM 718 N N . GLU A 1 87 ? -19.788 -5.805 9.556 1.00 62.44 87 GLU A N 1
ATOM 719 C CA . GLU A 1 87 ? -19.986 -4.501 10.182 1.00 62.44 87 GLU A CA 1
ATOM 720 C C . GLU A 1 87 ? -20.195 -4.616 11.695 1.00 62.44 87 GLU A C 1
ATOM 722 O O . GLU A 1 87 ? -19.871 -3.692 12.444 1.00 62.44 87 GLU A O 1
ATOM 727 N N . ASN A 1 88 ? -20.702 -5.757 12.173 1.00 61.06 88 ASN A N 1
ATOM 728 C CA . ASN A 1 88 ? -20.992 -5.945 13.586 1.00 61.06 88 ASN A CA 1
ATOM 729 C C . ASN A 1 88 ? -19.743 -6.134 14.446 1.00 61.06 88 ASN A C 1
ATOM 731 O O . ASN A 1 88 ? -19.747 -5.690 15.595 1.00 61.06 88 ASN A O 1
ATOM 735 N N . GLU A 1 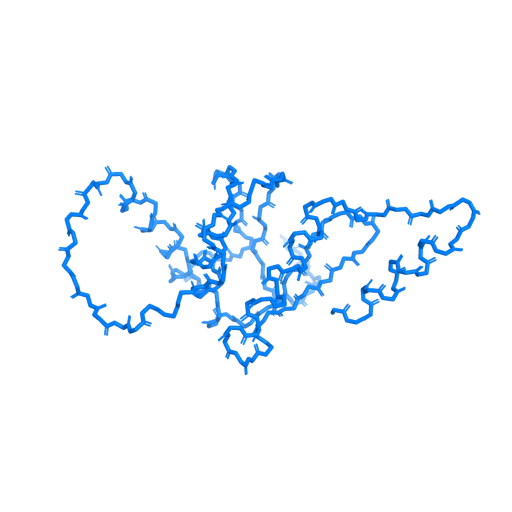89 ? -18.689 -6.745 13.904 1.00 60.75 89 GLU A N 1
ATOM 736 C CA . GLU A 1 89 ? -17.418 -6.935 14.615 1.00 60.75 89 GLU A CA 1
ATOM 737 C C . GLU A 1 89 ? -16.568 -5.659 14.632 1.00 60.75 89 GLU A C 1
ATOM 739 O O . GLU A 1 89 ? -15.840 -5.419 15.588 1.00 60.75 89 GLU A O 1
ATOM 744 N N . ASN A 1 90 ? -16.693 -4.802 13.613 1.00 67.31 90 ASN A N 1
ATOM 745 C CA . ASN A 1 90 ? -15.768 -3.687 13.376 1.00 67.31 90 ASN A CA 1
ATOM 746 C C . ASN A 1 90 ? -16.432 -2.312 13.525 1.00 67.31 90 ASN A C 1
ATOM 748 O O . ASN A 1 90 ? -16.024 -1.333 12.893 1.00 67.31 90 ASN A O 1
ATOM 752 N N . LYS A 1 91 ? -17.459 -2.225 14.381 1.00 65.81 91 LYS A N 1
ATOM 753 C CA . LYS A 1 91 ? -18.244 -0.999 14.593 1.00 65.81 91 LYS A CA 1
ATOM 754 C C . LYS A 1 91 ? -17.379 0.210 14.932 1.00 65.81 91 LYS A C 1
ATOM 756 O O . LYS A 1 91 ? -17.712 1.306 14.509 1.00 65.81 91 LYS A O 1
ATOM 761 N N . GLU A 1 92 ? -16.285 0.038 15.672 1.00 70.00 92 GLU A N 1
ATOM 762 C CA . GLU A 1 92 ? -15.396 1.146 16.051 1.00 70.00 92 GLU A CA 1
ATOM 763 C C . GLU A 1 92 ? -14.611 1.711 14.855 1.00 70.00 92 GLU A C 1
ATOM 765 O O . GLU A 1 92 ? -14.549 2.926 14.685 1.00 70.00 92 GLU A O 1
ATOM 770 N N . ILE A 1 93 ? -14.097 0.855 13.965 1.00 72.88 93 ILE A N 1
ATOM 771 C CA . ILE A 1 93 ? -13.435 1.273 12.715 1.00 72.88 93 ILE A CA 1
ATOM 772 C C . ILE A 1 93 ? -14.425 1.989 11.797 1.00 72.88 93 ILE A C 1
ATOM 774 O O . ILE A 1 93 ? -14.124 3.050 11.256 1.00 72.88 93 ILE A O 1
ATOM 778 N N . ILE A 1 94 ? -15.628 1.433 11.661 1.00 69.88 94 ILE A N 1
ATOM 779 C CA . ILE A 1 94 ? -16.692 2.001 10.829 1.00 69.88 94 ILE A CA 1
ATOM 780 C C . ILE A 1 94 ? -17.144 3.354 11.385 1.00 69.88 94 ILE A C 1
ATOM 782 O O . ILE A 1 94 ? -17.221 4.325 10.638 1.00 69.88 94 ILE A O 1
ATOM 786 N N . LYS A 1 95 ? -17.357 3.463 12.702 1.00 71.56 95 LYS A N 1
ATOM 787 C CA . LYS A 1 95 ? -17.647 4.739 13.369 1.00 71.56 95 LYS A CA 1
ATOM 788 C C . LYS A 1 95 ? -16.536 5.759 13.156 1.00 71.56 95 LYS A C 1
ATOM 790 O O . LYS A 1 95 ? -16.845 6.921 12.958 1.00 71.56 95 LYS A O 1
ATOM 795 N N . LEU A 1 96 ? -15.262 5.368 13.199 1.00 72.81 96 LEU A N 1
ATOM 796 C CA . LEU A 1 96 ? -14.151 6.291 12.934 1.00 72.81 96 LEU A CA 1
ATOM 797 C C . LEU A 1 96 ? -14.164 6.812 11.492 1.00 72.81 96 LEU A C 1
ATOM 799 O O . LEU A 1 96 ? -13.881 7.987 11.267 1.00 72.81 96 LEU A O 1
ATOM 803 N N . ILE A 1 97 ? -14.505 5.957 10.526 1.00 71.94 97 ILE A N 1
ATOM 804 C CA . ILE A 1 97 ? -14.642 6.355 9.121 1.00 71.94 97 ILE A CA 1
ATOM 805 C C . ILE A 1 97 ? -15.832 7.317 8.959 1.00 71.94 97 ILE A C 1
ATOM 807 O O . ILE A 1 97 ? -15.649 8.385 8.383 1.00 71.94 97 ILE A O 1
ATOM 811 N N . ILE A 1 98 ? -16.999 6.983 9.528 1.00 67.44 98 ILE A N 1
ATOM 812 C CA . ILE A 1 98 ? -18.267 7.723 9.375 1.00 67.44 98 ILE A CA 1
ATOM 813 C C . ILE A 1 98 ? -18.312 9.018 10.210 1.00 67.44 98 ILE A C 1
ATOM 815 O O . ILE A 1 98 ? -18.618 10.087 9.688 1.00 67.44 98 ILE A O 1
ATOM 819 N N . ASN A 1 99 ? -17.983 8.972 11.505 1.00 62.16 99 ASN A N 1
ATOM 820 C CA . ASN A 1 99 ? -18.118 10.121 12.417 1.00 62.16 99 ASN A CA 1
ATOM 821 C C . ASN A 1 99 ? -17.167 11.278 12.064 1.00 62.16 99 ASN A C 1
ATOM 823 O O . ASN A 1 99 ? -17.417 12.426 12.434 1.00 62.16 99 ASN A O 1
ATOM 827 N N . GLU A 1 100 ? -16.052 11.005 11.382 1.00 57.16 100 GLU A N 1
ATOM 828 C CA . GLU A 1 100 ? -15.170 12.067 10.888 1.00 57.16 100 GLU A CA 1
ATOM 829 C C . GLU A 1 100 ? -15.630 12.673 9.551 1.00 57.16 100 GLU A C 1
ATOM 831 O O . GLU A 1 100 ? -15.193 13.773 9.205 1.00 57.16 100 GLU A O 1
ATOM 836 N N . GLU A 1 101 ? -16.532 12.023 8.810 1.00 52.09 101 GLU A N 1
ATOM 837 C CA . GLU A 1 101 ? -17.203 12.642 7.660 1.00 52.09 101 GLU A CA 1
ATOM 838 C C . GLU A 1 101 ? -18.247 13.668 8.122 1.00 52.09 101 GLU A C 1
ATOM 840 O O . GLU A 1 101 ? -18.279 14.775 7.586 1.00 52.09 101 GLU A O 1
ATOM 845 N N . GLU A 1 102 ? -18.999 13.376 9.192 1.00 43.84 102 GLU A N 1
ATOM 846 C CA . GLU A 1 102 ? -19.971 14.314 9.781 1.00 43.84 102 GLU A CA 1
ATOM 847 C C . GLU A 1 102 ? -19.304 15.575 10.364 1.00 43.84 102 GLU A C 1
ATOM 849 O O . GLU A 1 102 ? -19.788 16.689 10.161 1.00 43.84 102 GLU A O 1
ATOM 854 N N . LYS A 1 103 ? -18.128 15.444 10.998 1.00 46.12 103 LYS A N 1
ATOM 855 C CA . LYS A 1 103 ? -17.358 16.598 11.508 1.00 46.12 103 LYS A CA 1
ATOM 856 C C . LYS A 1 103 ? -16.794 17.518 10.419 1.00 46.12 103 LYS A C 1
ATOM 858 O O . LYS A 1 103 ? -16.434 18.646 10.732 1.00 46.12 103 LYS A O 1
ATOM 863 N N . ASN A 1 104 ? -16.713 17.076 9.162 1.00 43.12 104 ASN A N 1
ATOM 864 C CA . ASN A 1 104 ? -16.310 17.938 8.043 1.00 43.12 104 ASN A CA 1
ATOM 865 C C . ASN A 1 104 ? -17.487 18.754 7.461 1.00 43.12 104 ASN A C 1
ATOM 867 O O . ASN A 1 104 ? -17.251 19.631 6.630 1.00 43.12 104 ASN A O 1
ATOM 871 N N . GLY A 1 105 ? -18.732 18.480 7.881 1.00 40.19 105 GLY A N 1
ATOM 872 C CA . GLY A 1 105 ? -19.935 19.236 7.502 1.00 40.19 105 GLY A CA 1
ATOM 873 C C . GLY A 1 105 ? -20.306 20.369 8.467 1.00 40.19 105 GLY A C 1
ATOM 874 O O . GLY A 1 105 ? -20.985 21.314 8.067 1.00 40.19 105 GLY A O 1
ATOM 875 N N . GLU A 1 106 ? -19.822 20.328 9.710 1.00 36.16 106 GLU A N 1
ATOM 876 C CA . GLU A 1 106 ? -19.973 21.413 10.679 1.00 36.16 106 GLU A CA 1
ATOM 877 C C . GLU A 1 106 ? -18.620 22.081 10.933 1.00 36.16 106 GLU A C 1
ATOM 879 O O . GLU A 1 106 ? -17.669 21.452 11.391 1.00 36.16 106 GLU A O 1
ATOM 884 N N . ILE A 1 107 ? -18.537 23.385 10.653 1.00 42.12 107 ILE A N 1
ATOM 885 C CA . ILE A 1 107 ? -17.422 24.238 11.078 1.00 42.12 107 ILE A CA 1
ATOM 886 C C . ILE A 1 107 ? -17.404 24.221 12.610 1.00 42.12 107 ILE A C 1
ATOM 888 O O . ILE A 1 107 ? -18.117 24.986 13.262 1.00 42.12 107 ILE A O 1
ATOM 892 N N . LEU A 1 108 ? -16.620 23.321 13.198 1.00 37.91 108 LEU A N 1
ATOM 893 C CA . LEU A 1 108 ? -16.472 23.232 14.641 1.00 37.91 108 LEU A CA 1
ATOM 894 C C . LEU A 1 108 ? -15.254 24.032 15.082 1.00 37.91 108 LEU A C 1
ATOM 896 O O . LEU A 1 108 ? -14.105 23.687 14.818 1.00 37.91 108 LEU A O 1
ATOM 900 N N . ASN A 1 109 ? -15.579 25.117 15.783 1.00 33.56 109 ASN A N 1
ATOM 901 C CA . ASN A 1 109 ? -14.684 25.919 16.593 1.00 33.56 109 ASN A CA 1
ATOM 902 C C . ASN A 1 109 ? -13.771 25.031 17.443 1.00 33.56 109 ASN A C 1
ATOM 904 O O . ASN A 1 109 ? -14.226 24.206 18.238 1.00 33.56 109 ASN A O 1
ATOM 908 N N . GLU A 1 110 ? -12.478 25.273 17.285 1.00 36.88 110 GLU A N 1
ATOM 909 C CA . GLU A 1 110 ? -11.396 24.668 18.040 1.00 36.88 110 GLU A CA 1
ATOM 910 C C . GLU A 1 110 ? -11.599 24.862 19.548 1.00 36.88 110 GLU A C 1
ATOM 912 O O . GLU A 1 110 ? -11.628 25.985 20.061 1.00 36.88 110 GLU A O 1
ATOM 917 N N . LYS A 1 111 ? -11.670 23.752 20.286 1.00 34.25 111 LYS A N 1
ATOM 918 C CA . LYS A 1 111 ? -11.220 23.708 21.677 1.00 34.25 111 LYS A CA 1
ATOM 919 C C . LYS A 1 111 ? -10.324 22.497 21.889 1.00 34.25 111 LYS A C 1
ATOM 921 O O . LYS A 1 111 ? -10.778 21.365 21.986 1.00 34.25 111 LYS A O 1
ATOM 926 N N . GLU A 1 112 ? -9.043 22.839 21.906 1.00 38.38 112 GLU A N 1
ATOM 927 C CA . GLU A 1 112 ? -7.873 22.181 22.478 1.00 38.38 112 GLU A CA 1
ATOM 928 C C . GLU A 1 112 ? -8.104 20.879 23.269 1.00 38.38 112 GLU A C 1
ATOM 930 O O . GLU A 1 112 ? -8.554 20.905 24.413 1.00 38.38 112 GLU A O 1
ATOM 935 N N . GLU A 1 113 ? -7.555 19.779 22.750 1.00 34.16 113 GLU A N 1
ATOM 936 C CA . GLU A 1 113 ? -6.792 18.841 23.576 1.00 34.16 113 GLU A CA 1
ATOM 937 C C . GLU A 1 113 ? -5.359 18.761 23.038 1.00 34.16 113 GLU A C 1
ATOM 939 O O . GLU A 1 113 ? -5.083 18.267 21.947 1.00 34.16 113 GLU A O 1
ATOM 944 N N . LYS A 1 114 ? -4.431 19.316 23.823 1.00 33.88 114 LYS A N 1
ATOM 945 C CA . LYS A 1 114 ? -2.987 19.348 23.574 1.00 33.88 114 LYS A CA 1
ATOM 946 C C . LYS A 1 114 ? -2.370 17.960 23.768 1.00 33.88 114 LYS A C 1
ATOM 948 O O . LYS A 1 114 ? -1.629 17.731 24.721 1.00 33.88 114 LYS A O 1
ATOM 953 N N . THR A 1 115 ? -2.597 17.040 22.843 1.00 36.16 115 THR A N 1
ATOM 954 C CA . THR A 1 115 ? -1.572 16.037 22.533 1.00 36.16 115 THR A CA 1
ATOM 955 C C . THR A 1 115 ? -0.625 16.698 21.551 1.00 36.16 115 THR A C 1
ATOM 957 O O . THR A 1 115 ? -1.094 17.158 20.518 1.00 36.16 115 THR A O 1
ATOM 960 N N . LYS A 1 116 ? 0.669 16.817 21.889 1.00 35.91 116 LYS A N 1
ATOM 961 C CA . LYS A 1 116 ? 1.713 17.352 20.998 1.00 35.91 116 LYS A CA 1
ATOM 962 C C . LYS A 1 116 ? 1.438 16.868 19.573 1.00 35.91 116 LYS A C 1
ATOM 964 O O . LYS A 1 116 ? 1.617 15.680 19.314 1.00 35.91 116 LYS A O 1
ATOM 969 N N . GLU A 1 117 ? 0.954 17.750 18.698 1.00 44.97 117 GLU A N 1
ATOM 970 C CA . GLU A 1 117 ? 0.815 17.437 17.282 1.00 44.97 117 GLU A CA 1
ATOM 971 C C . GLU A 1 117 ? 2.233 17.222 16.783 1.00 44.97 117 GLU A C 1
ATOM 973 O O . GLU A 1 117 ? 2.974 18.162 16.502 1.00 44.97 117 GLU A O 1
ATOM 978 N N . ILE A 1 118 ? 2.664 15.965 16.774 1.00 47.34 118 ILE A N 1
ATOM 979 C CA . ILE A 1 118 ? 3.838 15.595 16.017 1.00 47.34 118 ILE A CA 1
ATOM 980 C C . ILE A 1 118 ? 3.404 15.892 14.578 1.00 47.34 118 ILE A C 1
ATOM 982 O O . ILE A 1 118 ? 2.443 15.316 14.065 1.00 47.34 118 ILE A O 1
ATOM 986 N N . GLN A 1 119 ? 3.989 16.926 13.987 1.00 57.25 119 GLN A N 1
ATOM 987 C CA . GLN A 1 119 ? 3.601 17.379 12.663 1.00 57.25 119 GLN A CA 1
ATOM 988 C C . GLN A 1 119 ? 4.124 16.340 11.677 1.00 57.25 119 GLN A C 1
ATOM 990 O O . GLN A 1 119 ? 5.334 16.197 11.498 1.00 57.25 119 GLN A O 1
ATOM 995 N N . PHE A 1 120 ? 3.215 15.534 11.128 1.00 65.06 120 PHE A N 1
ATOM 996 C CA . PHE A 1 120 ? 3.551 14.558 10.097 1.00 65.06 120 PHE A CA 1
ATOM 997 C C . PHE A 1 120 ? 4.260 15.296 8.948 1.00 65.06 120 PHE A C 1
ATOM 999 O O . PHE A 1 120 ? 3.849 16.413 8.632 1.00 65.06 120 PHE A O 1
ATOM 1006 N N . PRO A 1 121 ? 5.326 14.740 8.342 1.00 65.44 121 PRO A N 1
ATOM 1007 C CA . PRO A 1 121 ? 6.252 15.513 7.501 1.00 65.44 121 PRO A CA 1
ATOM 1008 C C . PRO A 1 121 ? 5.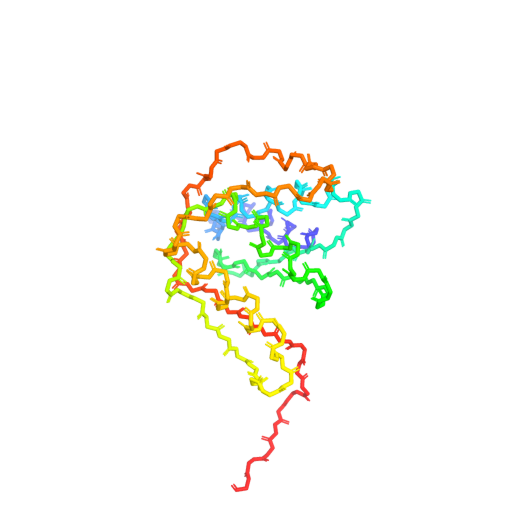631 16.137 6.238 1.00 65.44 121 PRO A C 1
ATOM 1010 O O . PRO A 1 121 ? 6.267 16.951 5.571 1.00 65.44 121 PRO A O 1
ATOM 1013 N N . TRP A 1 122 ? 4.389 15.787 5.912 1.00 68.25 122 TRP A N 1
ATOM 1014 C CA . TRP A 1 122 ? 3.685 16.253 4.729 1.00 68.25 122 TRP A CA 1
ATOM 1015 C C . TRP A 1 122 ? 2.840 17.472 5.079 1.00 68.25 122 TRP A C 1
ATOM 1017 O O . TRP A 1 122 ? 1.761 17.360 5.657 1.00 68.25 122 TRP A O 1
ATOM 1027 N N . LEU A 1 123 ? 3.373 18.646 4.735 1.00 65.81 123 LEU A N 1
ATOM 1028 C CA . LEU A 1 123 ? 2.711 19.943 4.911 1.00 65.81 123 LEU A CA 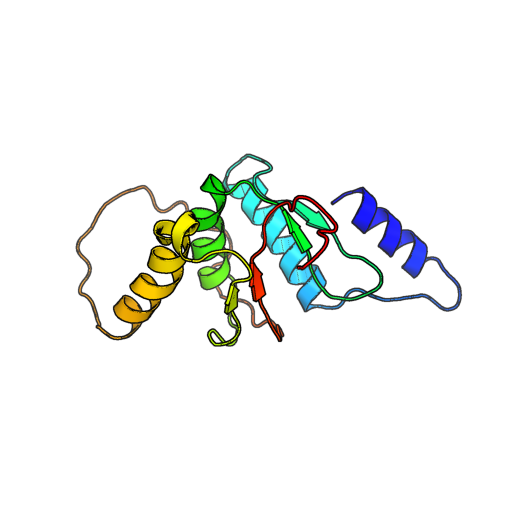1
ATOM 1029 C C . LEU A 1 123 ? 1.612 20.186 3.866 1.00 65.81 123 LEU A C 1
ATOM 1031 O O . LEU A 1 123 ? 0.658 20.909 4.138 1.00 65.81 123 LEU A O 1
ATOM 1035 N N . GLU A 1 124 ? 1.740 19.570 2.688 1.00 78.38 124 GLU A N 1
ATOM 1036 C CA . GLU A 1 124 ? 0.789 19.674 1.582 1.00 78.38 124 GLU A CA 1
ATOM 1037 C C . GLU A 1 124 ? 0.306 18.283 1.164 1.00 78.38 124 GLU A C 1
ATOM 1039 O O . GLU A 1 124 ? 1.105 17.367 0.946 1.00 78.38 124 GLU A O 1
ATOM 1044 N N . ALA A 1 125 ? -1.013 18.128 1.032 1.00 82.44 125 ALA A N 1
ATOM 1045 C CA . ALA A 1 125 ? -1.612 16.881 0.582 1.00 82.44 125 ALA A CA 1
ATOM 1046 C C . ALA A 1 125 ? -1.284 16.633 -0.903 1.00 82.44 125 ALA A C 1
ATOM 1048 O O . ALA A 1 125 ? -1.652 17.431 -1.770 1.00 82.44 125 ALA A O 1
ATOM 1049 N N . LYS A 1 126 ? -0.626 15.510 -1.226 1.00 86.31 126 LYS A N 1
ATOM 1050 C CA . LYS A 1 126 ? -0.349 15.133 -2.620 1.00 86.31 126 LYS A CA 1
ATOM 1051 C C . LYS A 1 126 ? -1.629 14.616 -3.279 1.00 86.31 126 LYS A C 1
ATOM 1053 O O . LYS A 1 126 ? -2.358 13.799 -2.718 1.00 86.31 126 LYS A O 1
ATOM 1058 N N . GLN A 1 127 ? -1.898 15.065 -4.501 1.00 88.88 127 GLN A N 1
ATOM 1059 C CA . GLN A 1 127 ? -2.972 14.489 -5.305 1.00 88.88 127 GLN A CA 1
ATOM 1060 C C . GLN A 1 127 ? -2.571 13.082 -5.752 1.00 88.88 127 GLN A C 1
ATOM 1062 O O . GLN A 1 127 ? -1.527 12.904 -6.381 1.00 88.88 127 GLN A O 1
ATOM 1067 N N . ILE A 1 128 ? -3.423 12.097 -5.479 1.00 90.12 128 ILE A N 1
ATOM 1068 C CA . ILE A 1 128 ? -3.242 10.722 -5.953 1.00 90.12 128 ILE A CA 1
ATOM 1069 C C . ILE A 1 128 ? -4.463 10.256 -6.738 1.00 90.12 128 ILE A C 1
ATOM 1071 O O . ILE A 1 128 ? -5.568 10.777 -6.568 1.00 90.12 128 ILE A O 1
ATOM 1075 N N . ASN A 1 129 ? -4.258 9.281 -7.623 1.00 89.06 129 ASN A N 1
ATOM 1076 C CA . ASN A 1 129 ? -5.333 8.679 -8.401 1.00 89.06 129 ASN A CA 1
ATOM 1077 C C . ASN A 1 129 ? -5.623 7.275 -7.866 1.00 89.06 129 ASN A C 1
ATOM 1079 O O . ASN A 1 129 ? -4.941 6.312 -8.214 1.00 89.06 129 ASN A O 1
ATOM 1083 N N . ILE A 1 130 ? -6.632 7.178 -7.004 1.00 89.31 130 ILE A N 1
ATOM 1084 C CA . ILE A 1 130 ? -7.133 5.916 -6.460 1.00 89.31 130 ILE A CA 1
ATOM 1085 C C . ILE A 1 130 ? -8.558 5.715 -6.967 1.00 89.31 130 ILE A C 1
ATOM 1087 O O . ILE A 1 130 ? -9.341 6.658 -7.001 1.00 89.31 130 ILE A O 1
ATOM 1091 N N . GLN A 1 131 ? -8.886 4.480 -7.347 1.00 88.62 131 GLN A N 1
ATOM 1092 C CA . GLN A 1 131 ? -10.240 4.092 -7.754 1.00 88.62 131 GLN A CA 1
ATOM 1093 C C . GLN A 1 131 ? -11.048 3.483 -6.609 1.00 88.62 131 GLN A C 1
ATOM 1095 O O . GLN A 1 131 ? -12.270 3.558 -6.617 1.00 88.62 131 GLN A O 1
ATOM 1100 N N . GLN A 1 132 ? -10.384 2.841 -5.647 1.00 89.75 132 GLN A N 1
ATOM 1101 C CA . GLN A 1 132 ? -11.036 2.196 -4.516 1.00 89.75 132 GLN A CA 1
ATOM 1102 C C . GLN A 1 132 ? -10.045 1.990 -3.368 1.00 89.75 132 GLN A C 1
ATOM 1104 O O . GLN A 1 132 ? -8.881 1.673 -3.608 1.00 89.75 132 GLN A O 1
ATOM 1109 N N . LEU A 1 133 ? -10.526 2.104 -2.132 1.00 89.56 133 LEU A N 1
ATOM 1110 C CA . LEU A 1 133 ? -9.848 1.612 -0.935 1.00 89.56 133 LEU A CA 1
ATOM 1111 C C . LEU A 1 133 ? -10.623 0.398 -0.422 1.00 89.56 133 LEU A C 1
ATOM 1113 O O . LEU A 1 133 ? -11.805 0.512 -0.111 1.00 89.56 133 LEU A O 1
ATOM 1117 N N . LEU A 1 134 ? -9.977 -0.767 -0.377 1.00 90.50 134 LEU A N 1
ATOM 1118 C CA . LEU A 1 134 ? -10.572 -2.001 0.134 1.00 90.50 134 LEU A CA 1
ATOM 1119 C C . LEU A 1 134 ? -9.967 -2.320 1.497 1.00 90.50 134 LEU A C 1
ATOM 1121 O O . LEU A 1 134 ? -8.791 -2.669 1.581 1.00 90.50 134 LEU A O 1
ATOM 1125 N N . LEU A 1 135 ? -10.775 -2.233 2.549 1.00 89.50 135 LEU A N 1
ATOM 1126 C CA . LEU A 1 135 ? -10.363 -2.668 3.879 1.00 89.50 135 LEU A CA 1
ATOM 1127 C C . LEU A 1 135 ? -10.793 -4.127 4.065 1.00 89.50 135 LEU A C 1
ATOM 1129 O O . LEU A 1 135 ? -11.959 -4.468 3.860 1.00 89.50 135 LEU A O 1
ATOM 1133 N N . SER A 1 136 ? -9.846 -4.983 4.444 1.00 90.06 136 SER A N 1
ATOM 1134 C CA . SER A 1 136 ? -10.055 -6.415 4.685 1.00 90.06 136 SER A CA 1
ATOM 1135 C C . SER A 1 136 ? -9.214 -6.890 5.874 1.00 90.06 136 SER A C 1
ATOM 1137 O O . SER A 1 136 ? -8.345 -6.161 6.353 1.00 90.06 136 SER A O 1
ATOM 1139 N N . LYS A 1 137 ? -9.450 -8.125 6.324 1.00 89.44 137 LYS A N 1
ATOM 1140 C CA . LYS A 1 137 ? -8.661 -8.814 7.354 1.00 89.44 137 LYS A CA 1
ATOM 1141 C C . LYS A 1 137 ? -8.214 -10.197 6.878 1.00 89.44 137 LYS A C 1
ATOM 1143 O O . LYS A 1 137 ? -8.656 -10.679 5.835 1.00 89.44 137 LYS A O 1
ATOM 1148 N N . LEU A 1 138 ? -7.329 -10.832 7.647 1.00 91.25 138 LEU A N 1
ATOM 1149 C CA . LEU A 1 138 ? -6.977 -12.237 7.436 1.00 91.25 138 LEU A CA 1
ATOM 1150 C C . LEU A 1 138 ? -8.246 -13.097 7.515 1.00 91.25 138 LEU A C 1
ATOM 1152 O O . LEU A 1 138 ? -9.046 -12.938 8.436 1.00 91.25 138 LEU A O 1
ATOM 1156 N N . GLY A 1 139 ? -8.435 -13.966 6.521 1.00 88.81 139 GLY A N 1
ATOM 1157 C CA . GLY A 1 139 ? -9.621 -14.810 6.387 1.00 88.81 139 GLY A CA 1
ATOM 1158 C C . GLY A 1 139 ? -9.321 -16.297 6.569 1.00 88.81 139 GLY A C 1
ATOM 1159 O O . GLY A 1 139 ? -8.177 -16.730 6.454 1.00 88.81 139 GLY A O 1
ATOM 1160 N N . ASP A 1 140 ? -10.379 -17.078 6.790 1.00 91.19 140 ASP A N 1
ATOM 1161 C CA . ASP A 1 140 ? -10.299 -18.515 7.105 1.00 91.19 140 ASP A CA 1
ATOM 1162 C C . ASP A 1 140 ? -10.083 -19.423 5.876 1.00 91.19 140 ASP A C 1
ATOM 1164 O O . ASP A 1 140 ? -9.957 -20.639 6.013 1.00 91.19 140 ASP A O 1
ATOM 1168 N N . GLY A 1 141 ? -10.077 -18.856 4.665 1.00 92.25 141 GLY A N 1
ATOM 1169 C CA . GLY A 1 141 ? -9.993 -19.604 3.409 1.00 92.25 141 GLY A CA 1
ATOM 1170 C C . GLY A 1 141 ? -11.356 -20.054 2.850 1.00 92.25 141 GLY A C 1
ATOM 1171 O O . GLY A 1 141 ? -12.393 -19.488 3.207 1.00 92.25 141 GLY A O 1
ATOM 1172 N N . PRO A 1 142 ? -11.368 -21.025 1.915 1.00 94.50 142 PRO A N 1
ATOM 1173 C CA . PRO A 1 142 ? -12.587 -21.485 1.246 1.00 94.50 142 PRO A CA 1
ATOM 1174 C C . PRO A 1 142 ? -13.611 -22.100 2.211 1.00 94.50 142 PRO A C 1
ATOM 1176 O O . PRO A 1 142 ? -13.256 -22.907 3.068 1.00 94.50 142 PRO A O 1
ATOM 1179 N N . LYS A 1 143 ? -14.896 -21.768 2.028 1.00 92.19 143 LYS A N 1
ATOM 1180 C CA . LYS A 1 143 ? -16.028 -22.316 2.796 1.00 92.19 143 LYS A CA 1
ATOM 1181 C C . LYS A 1 143 ? -17.029 -22.974 1.844 1.00 92.19 143 LYS A C 1
ATOM 1183 O O . LYS A 1 143 ? -17.285 -22.445 0.764 1.00 92.19 143 LYS A O 1
ATOM 1188 N N . ILE A 1 144 ? -17.581 -24.121 2.238 1.00 93.81 144 ILE A N 1
ATOM 1189 C CA . ILE A 1 144 ? -18.698 -24.757 1.525 1.00 93.81 144 ILE A CA 1
ATOM 1190 C C . ILE A 1 144 ? -19.970 -24.008 1.930 1.00 93.81 144 ILE A C 1
ATOM 1192 O O . ILE A 1 144 ? -20.213 -23.831 3.122 1.00 93.81 144 ILE A O 1
ATOM 1196 N N . LEU A 1 145 ? -20.735 -23.534 0.947 1.00 92.25 145 LEU A N 1
ATOM 1197 C CA . LEU A 1 145 ? -22.031 -22.895 1.172 1.00 92.25 145 LEU A CA 1
ATOM 1198 C C . LEU A 1 145 ? -23.128 -23.963 1.070 1.00 92.25 145 LEU A C 1
ATOM 1200 O O . LEU A 1 145 ? -23.083 -24.775 0.142 1.00 92.25 145 LEU A O 1
ATOM 1204 N N . GLU A 1 146 ? -24.058 -23.971 2.028 1.00 81.75 146 GLU A N 1
ATOM 1205 C CA . GLU A 1 146 ? -25.286 -24.786 1.991 1.00 81.75 146 GLU A CA 1
ATOM 1206 C C . GLU A 1 146 ? -26.375 -24.139 1.127 1.00 81.75 146 GLU A C 1
ATOM 1208 O O . GLU A 1 146 ? -26.480 -22.888 1.137 1.00 81.75 146 GLU A O 1
#

pLDDT: mean 82.08, std 19.26, range [33.56, 98.69]

Secondary structure (DSSP, 8-state):
-HHHHHHHHHHHHSSS------HHHHHHHHHHHHHHHHTTS--EEEE--SSSPPEEEE-GGGHHHHHHHHHHHEE--GGGEEE-S-TTT-HHHHHHHHHHHHTTTS--------------S-SSPEE---S-EEE-----------

InterPro domains:
  IPR036554 GHMP kinase, C-terminal domain superfamily [G3DSA:3.30.70.890] (1-145)
  IPR036554 GHMP kinase, C-terminal domain superfamily [SSF55060] (1-145)
  IPR041431 Mvd1, C-terminal [PF18376] (1-145)